Protein AF-A0A956CKU4-F1 (afdb_monomer)

Mean predicted aligned error: 8.63 Å

pLDDT: mean 78.17, std 14.78, range [33.31, 93.0]

Sequence (118 aa):
SFAGAPPSQDCLLRAHRITSVTPYRVEERVGKSAILRLRGAEVFVQAEPGLTAEWLQLTLARHIAQMRGPAAIPDCAFDVEDVAVRVESGGTGFRVRIIARDTDKAEEVLRRARLLRS

Solvent-accessible surface area (backbone atoms only — not comparable to full-atom values): 6811 Å² total; per-residue (Å²): 136,85,83,71,74,75,75,76,73,64,41,75,64,65,83,44,59,59,78,48,69,45,79,30,63,45,81,43,75,60,87,96,42,79,42,79,40,59,29,11,21,32,35,33,33,54,60,49,96,92,61,48,53,66,58,50,40,52,53,50,53,51,49,49,57,44,42,76,42,98,60,63,51,80,92,27,49,65,74,50,83,75,58,47,77,47,54,40,81,57,86,75,20,33,36,38,35,41,36,30,82,43,53,71,56,6,51,50,30,33,57,41,44,52,62,60,74,110

Radius of gyration: 15.5 Å; Cα contacts (8 Å, |Δi|>4): 205; chains: 1; bounding box: 33×31×58 Å

Foldseek 3Di:
DDPDDDPLPPQPLLVFDWDDKDFDWDFDDDDPDTDTAGFAIKIWTFDDVPDDQVVVQVVVVVVLVVCVDPPPRPLHLSNFPAWDWHWDDDPRTIIIDIGHPHRVSRVSSSVSSVVSND

Secondary structure (DSSP, 8-state):
---PPPP----GGGGS-EEEEEEEEEEEEETTEEEEEEEEEEEEEEP-TT--HHHHHHHHHHHHHHHTTT---TT-TT-STT-EEEEEE-SSEEEEEEE-SSHHHHHHHHHHHHTT--

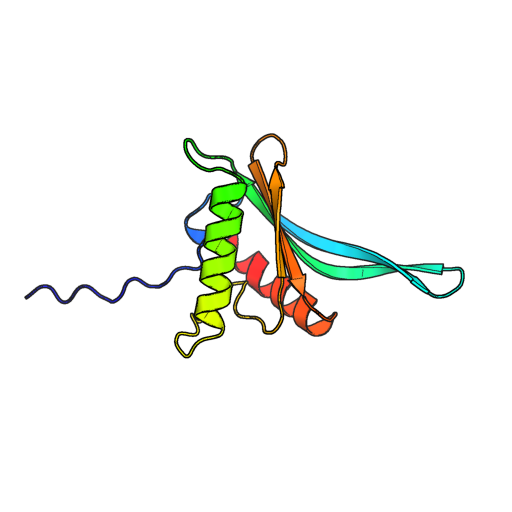Nearest PDB structures (foldseek):
  6wxp-assembly2_C  TM=5.264E-01  e=1.811E-01  synthetic construct
  1ztg-assembly1_A  TM=6.259E-01  e=5.035E+00  Homo sapiens
  7c7a-assembly1_B  TM=3.853E-01  e=8.592E+00  Saccharomyces cerevisiae S288C
  6yef-assembly1_G  TM=2.191E-01  e=3.742E+00  Staphylococcus aureus subsp. aureus NCTC 8325

Structure (mmCIF, N/CA/C/O backbone):
data_AF-A0A956CKU4-F1
#
_entry.id   AF-A0A956CKU4-F1
#
loop_
_atom_site.group_PDB
_atom_site.id
_atom_site.type_symbol
_atom_site.label_atom_id
_atom_site.label_alt_id
_atom_site.label_comp_id
_atom_site.label_asym_id
_atom_site.label_entity_id
_atom_site.label_seq_id
_atom_site.pdbx_PDB_ins_code
_atom_site.Cartn_x
_atom_site.Cartn_y
_atom_site.Cartn_z
_atom_site.occupancy
_atom_site.B_iso_or_equiv
_atom_site.auth_seq_id
_atom_site.auth_comp_id
_atom_site.auth_asym_id
_atom_site.auth_atom_id
_atom_site.pdbx_PDB_model_num
ATOM 1 N N . SER A 1 1 ? -9.722 -18.708 34.656 1.00 36.88 1 SER A N 1
ATOM 2 C CA . SER A 1 1 ? -8.537 -18.556 33.795 1.00 36.88 1 SER A CA 1
ATOM 3 C C . SER A 1 1 ? -8.993 -18.321 32.371 1.00 36.88 1 SER A C 1
ATOM 5 O O . SER A 1 1 ? -9.513 -19.246 31.767 1.00 36.88 1 SER A O 1
ATOM 7 N N . PHE A 1 2 ? -8.889 -17.095 31.858 1.00 40.41 2 PHE A N 1
ATOM 8 C CA . PHE A 1 2 ? -9.153 -16.821 30.444 1.00 40.41 2 PHE A CA 1
ATOM 9 C C . PHE A 1 2 ? -7.816 -16.845 29.710 1.00 40.41 2 PHE A C 1
ATOM 11 O O . PHE A 1 2 ? -7.038 -15.900 29.802 1.00 40.41 2 PHE A O 1
ATOM 18 N N . ALA A 1 3 ? -7.531 -17.950 29.024 1.00 42.94 3 ALA A N 1
ATOM 19 C CA . ALA A 1 3 ? -6.511 -17.966 27.989 1.00 42.94 3 ALA A CA 1
ATOM 20 C C . ALA A 1 3 ? -7.113 -17.258 26.768 1.00 42.94 3 ALA A C 1
ATOM 22 O O . ALA A 1 3 ? -7.755 -17.884 25.929 1.00 42.94 3 ALA A O 1
ATOM 23 N N . GLY A 1 4 ? -6.993 -15.930 26.725 1.00 33.31 4 GLY A N 1
ATOM 24 C CA . GLY A 1 4 ? -7.200 -15.198 25.483 1.00 33.31 4 GLY A CA 1
ATOM 25 C C . GLY A 1 4 ? -6.123 -15.651 24.507 1.00 33.31 4 GLY A C 1
ATOM 26 O O . GLY A 1 4 ? -4.938 -15.567 24.832 1.00 33.31 4 GLY A O 1
ATOM 27 N N . ALA A 1 5 ? -6.523 -16.177 23.350 1.00 38.25 5 ALA A N 1
ATOM 28 C CA . ALA A 1 5 ? -5.603 -16.364 22.236 1.00 38.25 5 ALA A CA 1
ATOM 29 C C . ALA A 1 5 ? -4.819 -15.052 22.032 1.00 38.25 5 ALA A C 1
ATOM 31 O O . ALA A 1 5 ? -5.425 -13.981 22.172 1.00 38.25 5 ALA A O 1
ATOM 32 N N . PRO A 1 6 ? -3.500 -15.090 21.749 1.00 41.12 6 PRO A N 1
ATOM 33 C CA . PRO A 1 6 ? -2.812 -13.871 21.347 1.00 41.12 6 PRO A CA 1
ATOM 34 C C . PRO A 1 6 ? -3.622 -13.284 20.186 1.00 41.12 6 PRO A C 1
ATOM 36 O O . PRO A 1 6 ? -4.039 -14.065 19.324 1.00 41.12 6 PRO A O 1
ATOM 39 N N . PRO A 1 7 ? -3.927 -11.971 20.178 1.00 42.03 7 PRO A N 1
ATOM 40 C CA . PRO A 1 7 ? -4.605 -11.392 19.033 1.00 42.03 7 PRO A CA 1
ATOM 41 C C . PRO A 1 7 ? -3.775 -11.802 17.823 1.00 42.03 7 PRO A C 1
ATOM 43 O O . PRO A 1 7 ? -2.565 -11.553 17.807 1.00 42.03 7 PRO A O 1
ATOM 46 N N . SER A 1 8 ? -4.393 -12.502 16.867 1.00 45.19 8 SER A N 1
ATOM 47 C CA . SER A 1 8 ? -3.848 -12.582 15.521 1.00 45.19 8 SER A CA 1
ATOM 48 C C . SER A 1 8 ? -3.453 -11.151 15.208 1.00 45.19 8 SER A C 1
ATOM 50 O O . SER A 1 8 ? -4.289 -10.251 15.294 1.00 45.19 8 SER A O 1
ATOM 52 N N . GLN A 1 9 ? -2.153 -10.892 15.064 1.00 51.12 9 GLN A N 1
ATOM 53 C CA . GLN A 1 9 ? -1.678 -9.546 14.786 1.00 51.12 9 GLN A CA 1
ATOM 54 C C . GLN A 1 9 ? -2.058 -9.283 13.334 1.00 51.12 9 GLN A C 1
ATOM 56 O O . GLN A 1 9 ? -1.241 -9.382 12.431 1.00 51.12 9 GLN A O 1
ATOM 61 N N . ASP A 1 10 ? -3.351 -9.079 13.104 1.00 56.91 10 ASP A N 1
ATOM 62 C CA . ASP A 1 10 ? -3.924 -8.899 11.795 1.00 56.91 10 ASP A CA 1
ATOM 63 C C . ASP A 1 10 ? -3.250 -7.680 11.188 1.00 56.91 10 ASP A C 1
ATOM 65 O O . ASP A 1 10 ? -3.088 -6.637 11.831 1.00 56.91 10 ASP A O 1
ATOM 69 N N . CYS A 1 11 ? -2.783 -7.853 9.954 1.00 63.56 11 CYS A N 1
ATOM 70 C CA . CYS A 1 11 ? -2.112 -6.802 9.212 1.00 63.56 11 CYS A CA 1
ATOM 71 C C . CYS A 1 11 ? -2.940 -5.519 9.324 1.00 63.56 11 CYS A C 1
ATOM 73 O O . CYS A 1 11 ? -4.125 -5.547 9.010 1.00 63.56 11 CYS A O 1
ATOM 75 N N . LEU A 1 12 ? -2.347 -4.411 9.778 1.00 68.19 12 LEU A N 1
ATOM 76 C CA . LEU A 1 12 ? -3.090 -3.225 10.237 1.00 68.19 12 LEU A CA 1
ATOM 77 C C . LEU A 1 12 ? -4.124 -2.698 9.229 1.00 68.19 12 LEU A C 1
ATOM 79 O O . LEU A 1 12 ? -5.163 -2.164 9.599 1.00 68.19 12 LEU A O 1
ATOM 83 N N . LEU A 1 13 ? -3.852 -2.888 7.939 1.00 66.94 13 LEU A N 1
ATOM 84 C CA . LEU A 1 13 ? -4.765 -2.515 6.867 1.00 66.94 13 LEU A CA 1
ATOM 85 C C . LEU A 1 13 ? -6.040 -3.374 6.801 1.00 66.94 13 LEU A C 1
ATOM 87 O O . LEU A 1 13 ? -7.050 -2.867 6.333 1.00 66.94 13 L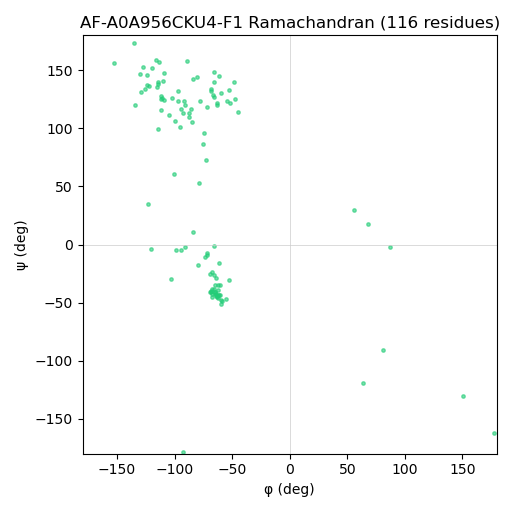EU A O 1
ATOM 91 N N . ARG A 1 14 ? -6.034 -4.626 7.284 1.00 67.00 14 ARG A N 1
ATOM 92 C CA . ARG A 1 14 ? -7.235 -5.481 7.387 1.00 67.00 14 ARG A CA 1
ATOM 93 C C . ARG A 1 14 ? -8.255 -4.949 8.388 1.00 67.00 14 ARG A C 1
ATOM 95 O O . ARG A 1 14 ? -9.438 -5.227 8.238 1.00 67.00 14 ARG A O 1
ATOM 102 N N . ALA A 1 15 ? -7.811 -4.184 9.386 1.00 71.56 15 ALA A N 1
ATOM 103 C CA . ALA A 1 15 ? -8.705 -3.544 10.348 1.00 71.56 15 ALA A CA 1
ATOM 104 C C . ALA A 1 15 ? -9.462 -2.343 9.751 1.00 71.56 15 ALA A C 1
ATOM 106 O O . ALA A 1 15 ? -10.392 -1.843 10.377 1.00 71.56 15 ALA A O 1
ATOM 107 N N . HIS A 1 16 ? -9.077 -1.884 8.556 1.00 77.88 16 HIS A N 1
ATOM 108 C CA . HIS A 1 16 ? -9.695 -0.754 7.874 1.00 77.88 16 HIS A CA 1
ATOM 109 C C . HIS A 1 16 ? -10.404 -1.187 6.596 1.00 77.88 16 HIS A C 1
ATOM 111 O O . HIS A 1 16 ? -10.064 -2.189 5.963 1.00 77.88 16 HIS A O 1
ATOM 117 N N . ARG A 1 17 ? -11.374 -0.383 6.156 1.00 81.00 17 ARG A N 1
ATOM 118 C CA . ARG A 1 17 ? -12.082 -0.661 4.908 1.00 81.00 17 ARG A CA 1
ATOM 119 C C . ARG A 1 17 ? -11.217 -0.352 3.683 1.00 81.00 17 ARG A C 1
ATOM 121 O O . ARG A 1 17 ? -11.173 0.776 3.186 1.00 81.00 17 ARG A O 1
ATOM 128 N N . ILE A 1 18 ? -10.564 -1.384 3.155 1.00 83.94 18 ILE A N 1
ATOM 129 C CA . ILE A 1 18 ? -9.832 -1.318 1.888 1.00 83.94 18 ILE A CA 1
ATOM 130 C C . ILE A 1 18 ? -10.821 -1.385 0.730 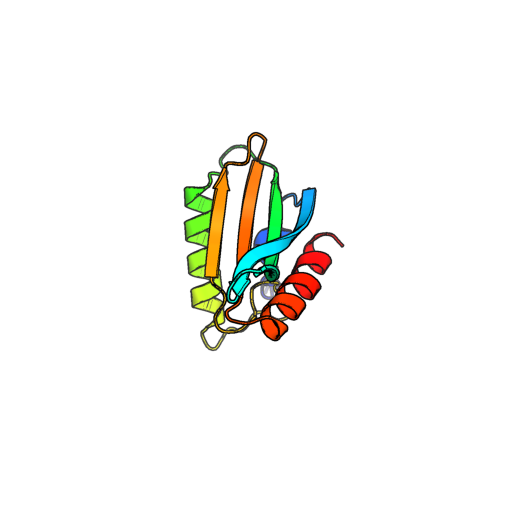1.00 83.94 18 ILE A C 1
ATOM 132 O O . ILE A 1 18 ? -11.594 -2.328 0.586 1.00 83.94 18 ILE A O 1
ATOM 136 N N . THR A 1 19 ? -10.777 -0.379 -0.131 1.00 84.12 19 THR A N 1
ATOM 137 C CA . THR A 1 19 ? -11.689 -0.253 -1.276 1.00 84.12 19 THR A CA 1
ATOM 138 C C . THR A 1 19 ? -11.017 -0.633 -2.588 1.00 84.12 19 THR A C 1
ATOM 140 O O . THR A 1 19 ? -11.677 -1.147 -3.491 1.00 84.12 19 THR A O 1
ATOM 143 N N . SER A 1 20 ? -9.700 -0.448 -2.710 1.00 85.88 20 SER A N 1
ATOM 144 C CA . SER A 1 20 ? -8.955 -0.907 -3.881 1.00 85.88 20 SER A CA 1
ATOM 145 C C . SER A 1 20 ? -7.492 -1.216 -3.573 1.00 85.88 20 SER A C 1
ATOM 147 O O . SER A 1 20 ? -6.911 -0.706 -2.617 1.00 85.88 20 SER A O 1
ATOM 149 N N . VAL A 1 21 ? -6.908 -2.080 -4.405 1.00 89.19 21 VAL A N 1
ATOM 150 C CA . VAL A 1 21 ? -5.474 -2.382 -4.427 1.00 89.19 21 VAL A CA 1
ATOM 151 C C . VAL A 1 21 ? -5.037 -2.361 -5.883 1.00 89.19 21 VAL A C 1
ATOM 153 O O . VAL A 1 21 ? -5.555 -3.129 -6.699 1.00 89.19 21 VAL A O 1
ATOM 156 N N . THR A 1 22 ? -4.100 -1.486 -6.221 1.00 91.38 22 THR A N 1
ATOM 157 C CA . THR A 1 22 ? -3.588 -1.311 -7.580 1.00 91.38 22 THR A CA 1
ATOM 158 C C . THR A 1 22 ? -2.059 -1.405 -7.598 1.00 91.38 22 THR A C 1
ATOM 160 O O . THR A 1 22 ? -1.401 -1.151 -6.589 1.00 91.38 22 THR A O 1
ATOM 163 N N . PRO A 1 23 ? -1.443 -1.814 -8.721 1.00 92.56 23 PRO A N 1
ATOM 164 C CA . PRO A 1 23 ? 0.011 -1.814 -8.836 1.00 92.56 23 PRO A CA 1
ATOM 165 C C . PRO A 1 23 ? 0.553 -0.383 -8.819 1.00 92.56 23 PRO A C 1
ATOM 167 O O . PRO A 1 23 ? 0.134 0.438 -9.638 1.00 92.56 23 PRO A O 1
ATOM 170 N N . TYR A 1 24 ? 1.531 -0.104 -7.957 1.00 93.00 24 TYR A N 1
ATOM 171 C CA . TYR A 1 24 ? 2.232 1.176 -7.964 1.00 93.00 24 TYR A CA 1
ATOM 172 C C . TYR A 1 24 ? 3.407 1.112 -8.942 1.00 93.00 24 TYR A C 1
ATOM 174 O O . TYR A 1 24 ? 4.365 0.361 -8.735 1.00 93.00 24 TYR A O 1
ATOM 182 N N . ARG A 1 25 ? 3.324 1.881 -10.032 1.00 91.81 25 ARG A N 1
ATOM 183 C CA . ARG A 1 25 ? 4.365 1.972 -11.064 1.00 91.81 25 ARG A CA 1
ATOM 184 C C . ARG A 1 25 ? 4.963 3.369 -11.079 1.00 91.81 25 ARG A C 1
ATOM 186 O O . ARG A 1 25 ? 4.234 4.349 -10.962 1.00 91.81 25 ARG A O 1
ATOM 193 N N . VAL A 1 26 ? 6.275 3.445 -11.254 1.00 89.62 26 VAL A N 1
ATOM 194 C CA . VAL A 1 26 ? 7.005 4.706 -11.398 1.00 89.62 26 VAL A CA 1
ATOM 195 C C . VAL A 1 26 ? 7.600 4.752 -12.795 1.00 89.62 26 VAL A C 1
ATOM 197 O O . VAL A 1 26 ? 8.141 3.755 -13.277 1.00 89.62 26 VAL A O 1
ATOM 200 N N . GLU A 1 27 ? 7.474 5.901 -13.448 1.00 89.56 27 GLU A N 1
ATOM 201 C CA . GLU A 1 27 ? 8.157 6.152 -14.710 1.00 89.56 27 GLU A CA 1
ATOM 202 C C . GLU A 1 27 ? 9.652 6.340 -14.441 1.00 89.56 27 GLU A C 1
ATOM 204 O O . GLU A 1 27 ? 10.066 7.244 -13.715 1.00 89.56 27 GLU A O 1
ATOM 209 N N . GLU A 1 28 ? 10.468 5.459 -15.006 1.00 86.31 28 GLU A N 1
ATOM 210 C CA . GLU A 1 28 ? 11.919 5.522 -14.927 1.00 86.31 28 GLU A CA 1
ATOM 211 C C . GLU A 1 28 ? 12.469 5.846 -16.317 1.00 86.31 28 GLU A C 1
ATOM 213 O O . GLU A 1 28 ? 12.128 5.193 -17.307 1.00 86.31 28 GLU A O 1
ATOM 218 N N . ARG A 1 29 ? 13.313 6.878 -16.406 1.00 85.88 29 ARG A N 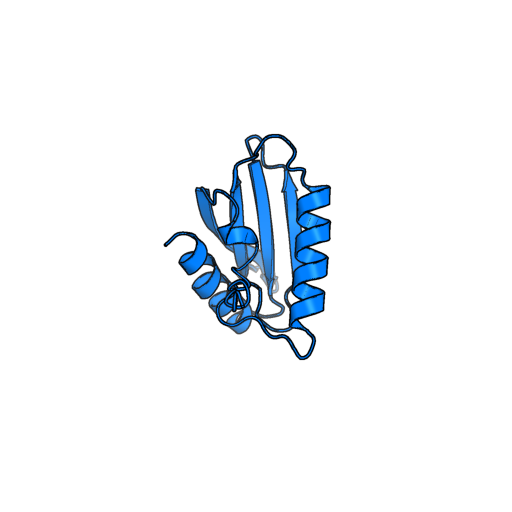1
ATOM 219 C CA . ARG A 1 29 ? 13.973 7.241 -17.663 1.00 85.88 29 ARG A CA 1
ATOM 220 C C . ARG A 1 29 ? 15.242 6.422 -17.824 1.00 85.88 29 ARG A C 1
ATOM 222 O O . ARG A 1 29 ? 16.182 6.570 -17.049 1.00 85.88 29 ARG A O 1
ATOM 229 N N . VAL A 1 30 ? 15.275 5.598 -18.864 1.00 83.25 30 VAL A N 1
ATOM 230 C CA . VAL A 1 30 ? 16.445 4.818 -19.266 1.00 83.25 30 VAL A CA 1
ATOM 231 C C . VAL A 1 30 ? 16.896 5.339 -20.627 1.00 83.25 30 VAL A C 1
ATOM 233 O O . VAL A 1 30 ? 16.304 5.046 -21.667 1.00 83.25 30 VAL A O 1
ATOM 236 N N . GLY A 1 31 ? 17.925 6.188 -20.614 1.00 85.69 31 GLY A N 1
ATOM 237 C CA . GLY A 1 31 ? 18.386 6.897 -21.807 1.00 85.69 31 GLY A CA 1
ATOM 238 C C . GLY A 1 31 ? 17.317 7.851 -22.352 1.00 85.69 31 GLY A C 1
ATOM 239 O O . GLY A 1 31 ? 16.907 8.783 -21.665 1.00 85.69 31 GLY A O 1
ATOM 240 N N . LYS A 1 32 ? 16.873 7.622 -23.595 1.00 87.00 32 LYS A N 1
ATOM 241 C CA . LYS A 1 32 ? 15.824 8.419 -24.265 1.00 87.00 32 LYS A CA 1
ATOM 242 C C . LYS A 1 32 ? 14.407 7.870 -24.057 1.00 87.00 32 LYS A C 1
ATOM 244 O O . LYS A 1 32 ? 13.455 8.471 -24.545 1.00 87.00 32 LYS A O 1
ATOM 249 N N . SER A 1 33 ? 14.269 6.745 -23.361 1.00 82.88 33 SER A N 1
ATOM 250 C CA . SER A 1 33 ? 13.004 6.029 -23.211 1.00 82.88 33 SER A CA 1
ATOM 251 C C . SER A 1 33 ? 12.486 6.144 -21.781 1.00 82.88 33 SER A C 1
ATOM 253 O O . SER A 1 33 ? 13.258 6.065 -20.825 1.00 82.88 33 SER A O 1
ATOM 255 N N . ALA A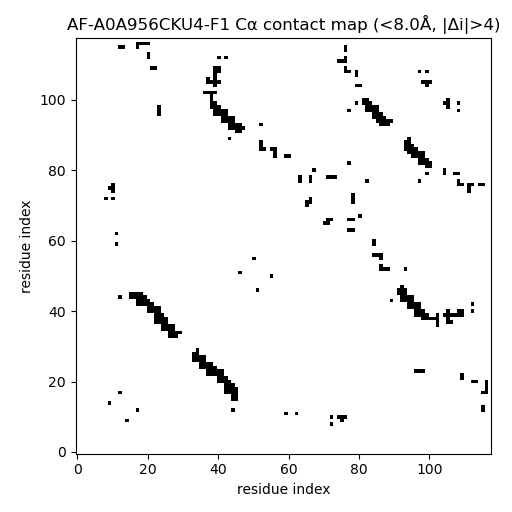 1 34 ? 11.174 6.298 -21.633 1.00 86.44 34 ALA A N 1
ATOM 256 C CA . ALA A 1 34 ? 10.482 6.185 -20.357 1.00 86.44 34 ALA A CA 1
ATOM 257 C C . ALA A 1 34 ? 9.895 4.774 -20.236 1.00 86.44 34 ALA A C 1
ATOM 259 O O . ALA A 1 34 ? 9.150 4.337 -21.113 1.00 86.44 34 ALA A O 1
ATOM 260 N N . ILE A 1 35 ? 10.246 4.052 -19.173 1.00 88.88 35 ILE A N 1
ATOM 261 C CA . ILE A 1 35 ? 9.672 2.740 -18.862 1.00 88.88 35 ILE A CA 1
ATOM 262 C C . ILE A 1 35 ? 8.868 2.820 -17.566 1.00 88.88 35 ILE A C 1
ATOM 264 O O . ILE A 1 35 ? 9.290 3.440 -16.593 1.00 88.88 35 ILE A O 1
ATOM 268 N N . LEU A 1 36 ? 7.704 2.174 -17.532 1.00 88.94 36 LEU A N 1
ATOM 269 C CA . LEU A 1 36 ? 6.917 2.037 -16.308 1.00 88.94 36 LEU A CA 1
ATOM 270 C C . LEU A 1 36 ? 7.429 0.833 -15.519 1.00 88.94 36 LEU A C 1
ATOM 272 O O . LEU A 1 36 ? 7.154 -0.311 -15.882 1.00 88.94 36 LEU A O 1
ATOM 276 N N . ARG A 1 37 ? 8.154 1.080 -14.426 1.00 89.44 37 ARG A N 1
ATOM 277 C CA . ARG A 1 37 ? 8.658 0.019 -13.548 1.00 89.44 37 ARG A CA 1
ATOM 278 C C . ARG A 1 37 ? 7.725 -0.172 -12.358 1.00 89.44 37 ARG A C 1
ATOM 280 O O . ARG A 1 37 ? 7.330 0.795 -11.706 1.00 89.44 37 ARG A O 1
ATOM 287 N N . LEU A 1 38 ? 7.375 -1.423 -12.062 1.00 91.88 38 LEU A N 1
ATOM 288 C CA . LEU A 1 38 ? 6.642 -1.768 -10.847 1.00 91.88 38 LEU A CA 1
ATOM 289 C C . LEU A 1 38 ? 7.520 -1.482 -9.624 1.00 91.88 38 LEU A C 1
ATOM 291 O O . LEU A 1 38 ? 8.658 -1.934 -9.552 1.00 91.88 38 LEU A O 1
ATOM 295 N N . ARG A 1 39 ? 6.985 -0.714 -8.677 1.00 91.75 39 ARG A N 1
ATOM 296 C CA . ARG A 1 39 ? 7.657 -0.358 -7.422 1.00 91.75 39 ARG A CA 1
ATOM 297 C C . ARG A 1 39 ? 6.887 -0.804 -6.183 1.00 91.75 39 ARG A C 1
ATOM 299 O O . ARG A 1 39 ? 7.397 -0.642 -5.086 1.00 91.75 39 ARG A O 1
ATOM 306 N N . GLY A 1 40 ? 5.697 -1.381 -6.342 1.00 91.75 40 GLY A N 1
ATOM 307 C CA . GLY A 1 40 ? 4.981 -2.067 -5.269 1.00 91.75 40 GLY A CA 1
ATOM 308 C C . GLY A 1 40 ? 3.473 -1.987 -5.458 1.00 91.75 40 GLY A C 1
ATOM 309 O O . GLY A 1 40 ? 2.962 -2.241 -6.553 1.00 91.75 40 GLY A O 1
ATOM 310 N N . ALA A 1 41 ? 2.760 -1.597 -4.406 1.00 92.31 41 ALA A N 1
ATOM 311 C CA . ALA A 1 41 ? 1.303 -1.523 -4.398 1.00 92.31 41 ALA A CA 1
ATOM 312 C C . ALA A 1 41 ? 0.801 -0.176 -3.875 1.00 92.31 41 ALA A C 1
ATOM 314 O O . ALA A 1 41 ? 1.392 0.418 -2.978 1.00 92.31 41 ALA A O 1
ATOM 315 N N . GLU A 1 42 ? -0.319 0.284 -4.419 1.00 92.00 42 GLU A N 1
ATOM 316 C CA . GLU A 1 42 ? -1.126 1.357 -3.853 1.00 92.00 42 GLU A CA 1
ATOM 317 C C . GLU A 1 42 ? -2.425 0.743 -3.323 1.00 92.00 42 GLU A C 1
ATOM 319 O O . GLU A 1 42 ? -3.144 0.048 -4.040 1.00 92.00 42 GLU A O 1
ATOM 324 N N . VAL A 1 43 ? -2.703 0.970 -2.045 1.00 89.94 43 VAL A N 1
ATOM 325 C CA . VAL A 1 43 ? -3.905 0.506 -1.353 1.00 89.94 43 VAL A CA 1
ATO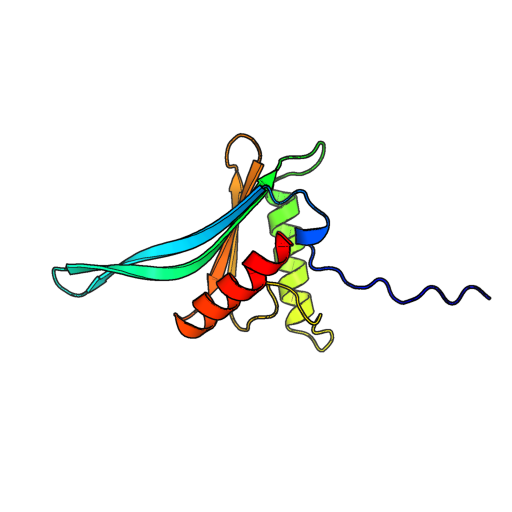M 326 C C . VAL A 1 43 ? -4.752 1.726 -1.026 1.00 89.94 43 VAL A C 1
ATOM 328 O O . VAL A 1 43 ? -4.268 2.662 -0.391 1.00 89.94 43 VAL A O 1
ATOM 331 N N . PHE A 1 44 ? -6.013 1.733 -1.450 1.00 90.12 44 PHE A N 1
ATOM 332 C CA . PHE A 1 44 ? -6.947 2.793 -1.093 1.00 90.12 44 PHE A CA 1
ATOM 333 C C . PHE A 1 44 ? -7.762 2.377 0.131 1.00 90.12 44 PHE A C 1
ATOM 335 O O . PHE A 1 44 ? -8.521 1.405 0.096 1.00 90.12 44 PHE A O 1
ATOM 342 N N . VAL A 1 45 ? -7.588 3.128 1.213 1.00 88.62 45 VAL A N 1
ATOM 343 C CA . VAL A 1 45 ? -8.290 2.953 2.484 1.00 88.62 45 VAL A CA 1
ATOM 344 C C . VAL A 1 45 ? -9.374 4.016 2.570 1.00 88.62 45 VAL A C 1
ATOM 346 O O . VAL A 1 45 ? -9.093 5.201 2.402 1.00 88.62 45 VAL A O 1
ATOM 349 N N . GLN A 1 46 ? -10.620 3.616 2.800 1.00 88.69 46 GLN A N 1
ATOM 350 C CA . GLN A 1 46 ? -11.711 4.571 2.965 1.00 88.69 46 GLN A CA 1
ATOM 351 C C . GLN A 1 46 ? -11.501 5.400 4.241 1.00 88.69 46 GLN A C 1
ATOM 353 O O . GLN A 1 46 ? -11.070 4.870 5.262 1.00 88.69 46 GLN A O 1
ATOM 358 N N . ALA A 1 47 ? -11.793 6.702 4.186 1.00 86.00 47 ALA A N 1
ATOM 359 C CA . ALA A 1 47 ? -11.729 7.535 5.379 1.00 86.00 47 ALA A CA 1
ATOM 360 C C . ALA A 1 47 ? -12.848 7.137 6.348 1.00 86.00 47 ALA A C 1
ATOM 362 O O . ALA A 1 47 ? -14.008 6.996 5.952 1.00 86.00 47 ALA A O 1
ATOM 363 N N . GLU A 1 48 ? -12.491 6.998 7.619 1.00 84.69 48 GLU A N 1
ATOM 364 C CA . GLU A 1 48 ? -13.411 6.729 8.720 1.00 84.69 48 GLU A CA 1
ATOM 365 C C . GLU A 1 48 ? -13.334 7.882 9.733 1.00 84.69 48 GLU A C 1
ATOM 367 O O . GLU A 1 48 ? -12.294 8.545 9.831 1.00 84.69 48 GLU A O 1
ATOM 372 N N . PRO A 1 49 ? -14.411 8.172 10.484 1.00 80.81 49 PRO A N 1
ATOM 373 C CA . PRO A 1 49 ? -14.376 9.204 11.514 1.00 80.81 49 PRO A CA 1
ATOM 374 C C . PRO A 1 49 ? -13.231 8.963 12.510 1.00 80.81 49 PRO A C 1
ATOM 376 O O . PRO A 1 49 ? -13.147 7.902 13.120 1.00 80.81 49 PRO A O 1
ATOM 379 N N . GLY A 1 50 ? -12.348 9.952 12.674 1.00 78.94 50 GLY A N 1
ATOM 380 C CA . GLY A 1 50 ? -11.176 9.854 13.554 1.00 78.94 50 GLY A CA 1
ATOM 381 C C . GLY A 1 50 ? -9.922 9.242 12.914 1.00 78.94 50 GLY A C 1
ATOM 382 O O . GLY A 1 50 ? -8.876 9.221 13.558 1.00 78.94 50 GLY A O 1
ATOM 383 N N . LEU A 1 51 ? -9.986 8.802 11.653 1.00 82.81 51 LEU A N 1
ATOM 384 C CA . LEU A 1 51 ? -8.829 8.326 10.897 1.00 82.81 51 LEU A CA 1
ATOM 385 C C . LEU A 1 51 ? -8.187 9.488 10.129 1.00 82.81 51 LEU A C 1
ATOM 387 O O . LEU A 1 51 ? -8.832 10.097 9.276 1.00 82.81 51 LEU A O 1
ATOM 391 N N . THR A 1 52 ? -6.914 9.787 10.401 1.00 87.06 52 THR A N 1
ATOM 392 C CA . THR A 1 52 ? -6.148 10.805 9.660 1.00 87.06 52 THR A CA 1
ATOM 393 C C . THR A 1 52 ? -4.971 10.188 8.912 1.00 87.06 52 THR A C 1
ATOM 395 O O . THR A 1 52 ? -4.488 9.105 9.259 1.00 87.06 52 THR A O 1
ATOM 398 N N . ALA A 1 53 ? -4.485 10.887 7.883 1.00 84.69 53 ALA A N 1
ATOM 399 C CA . ALA A 1 53 ? -3.337 10.441 7.097 1.00 84.69 53 ALA A CA 1
ATOM 400 C C . ALA A 1 53 ? -2.076 10.337 7.963 1.00 84.69 53 ALA A C 1
ATOM 402 O O . ALA A 1 53 ? -1.302 9.394 7.827 1.00 84.69 53 ALA A O 1
ATOM 403 N N . GLU A 1 54 ? -1.890 11.283 8.883 1.00 86.06 54 GLU A N 1
ATOM 404 C CA . GLU A 1 54 ? -0.747 11.356 9.791 1.00 86.06 54 GLU A CA 1
ATOM 405 C C . GLU A 1 54 ? -0.772 10.200 10.787 1.00 86.06 54 GLU A C 1
ATOM 407 O O . GLU A 1 54 ? 0.255 9.561 11.021 1.00 86.06 54 GLU A O 1
ATOM 412 N N . TRP A 1 55 ? -1.950 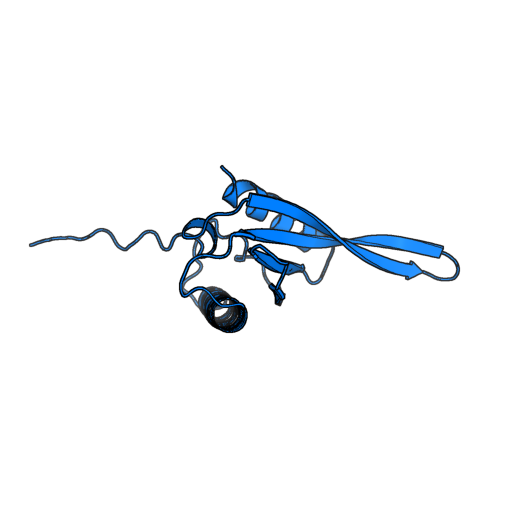9.889 11.337 1.00 87.06 55 TRP A N 1
ATOM 413 C CA . TRP A 1 55 ? -2.119 8.747 12.227 1.00 87.06 55 TRP A CA 1
ATOM 414 C C . TRP A 1 55 ? -1.852 7.430 11.492 1.00 87.06 55 TRP A C 1
ATOM 416 O O . TRP A 1 55 ? -1.109 6.590 12.002 1.00 87.06 55 TRP A O 1
ATOM 426 N N . LEU A 1 56 ? -2.380 7.265 10.272 1.00 84.94 56 LEU A N 1
ATOM 427 C CA . LEU A 1 56 ? -2.099 6.102 9.424 1.00 84.94 56 LEU A CA 1
ATOM 428 C C . LEU A 1 56 ? -0.604 5.981 9.125 1.00 84.94 56 LEU A C 1
ATOM 430 O O . LEU A 1 56 ? -0.028 4.912 9.309 1.00 84.94 56 LEU A O 1
ATOM 434 N N . GLN A 1 57 ? 0.043 7.074 8.717 1.00 86.62 57 GLN A N 1
ATOM 435 C CA . GLN A 1 57 ? 1.475 7.106 8.429 1.00 86.62 57 GLN A CA 1
ATOM 436 C C . GLN A 1 57 ? 2.299 6.692 9.654 1.00 86.62 57 GLN A C 1
ATOM 438 O O . GLN A 1 57 ? 3.181 5.841 9.534 1.00 86.62 57 GLN A O 1
ATOM 443 N N . LEU A 1 58 ? 2.013 7.263 10.829 1.00 85.19 58 LEU A N 1
ATOM 444 C CA . LEU A 1 58 ? 2.726 6.958 12.070 1.00 85.19 58 LEU A CA 1
ATOM 445 C C . LEU A 1 58 ? 2.533 5.495 12.481 1.00 85.19 58 LEU A C 1
ATOM 447 O O . LEU A 1 58 ? 3.492 4.809 12.839 1.00 85.19 58 LEU A O 1
ATOM 451 N N . THR A 1 59 ? 1.296 5.011 12.410 1.00 84.12 59 THR A N 1
ATOM 452 C CA . THR A 1 59 ? 0.947 3.661 12.849 1.00 84.12 59 THR A CA 1
ATOM 453 C C . THR A 1 59 ? 1.544 2.609 11.912 1.00 84.12 59 THR A C 1
ATOM 455 O O . THR A 1 59 ? 2.133 1.635 12.381 1.00 84.12 59 THR A O 1
ATOM 458 N N . LEU A 1 60 ? 1.506 2.844 10.596 1.00 82.31 60 LEU A N 1
ATOM 459 C CA . LEU A 1 60 ? 2.157 1.990 9.600 1.00 82.31 60 LEU A CA 1
ATOM 460 C C . LEU A 1 60 ? 3.683 2.003 9.737 1.00 82.31 60 LEU A C 1
ATOM 462 O O . LEU A 1 60 ? 4.302 0.941 9.708 1.00 82.31 60 LEU A O 1
ATOM 466 N N . ALA A 1 61 ? 4.300 3.169 9.951 1.00 81.94 61 ALA A N 1
ATOM 467 C CA . ALA A 1 61 ? 5.741 3.265 10.179 1.00 81.94 61 ALA A CA 1
ATOM 468 C C . ALA A 1 61 ? 6.174 2.473 11.424 1.00 81.94 61 ALA A C 1
ATOM 470 O O . ALA A 1 61 ? 7.154 1.727 11.376 1.00 81.94 61 ALA A O 1
ATOM 471 N N . ARG A 1 62 ? 5.411 2.577 12.522 1.00 79.81 62 ARG A N 1
ATOM 472 C CA . ARG A 1 62 ? 5.647 1.795 13.743 1.00 79.81 62 ARG A CA 1
ATOM 473 C C . ARG A 1 62 ? 5.495 0.297 13.492 1.00 79.81 62 ARG A C 1
ATOM 475 O O . ARG A 1 62 ? 6.325 -0.475 13.958 1.00 79.81 62 ARG A O 1
ATOM 482 N N . HIS A 1 63 ? 4.466 -0.104 12.754 1.00 77.38 63 HIS A N 1
ATOM 483 C CA . HIS A 1 63 ? 4.202 -1.50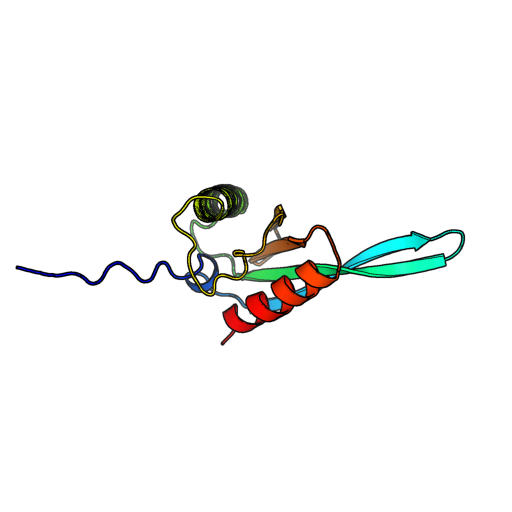5 12.440 1.00 77.38 63 HIS A CA 1
ATOM 484 C C . HIS A 1 63 ? 5.330 -2.126 11.599 1.00 77.38 63 HIS A C 1
ATOM 486 O O . HIS A 1 63 ? 5.837 -3.191 11.939 1.00 77.38 63 HIS A O 1
ATOM 492 N N . ILE A 1 64 ? 5.813 -1.422 10.569 1.00 76.25 64 ILE A N 1
ATOM 493 C CA . ILE A 1 64 ? 6.970 -1.853 9.760 1.00 76.25 64 ILE A CA 1
ATOM 494 C C . ILE A 1 64 ? 8.230 -1.965 10.618 1.00 76.25 64 ILE A C 1
ATOM 496 O O . ILE A 1 64 ? 8.971 -2.937 10.502 1.00 76.25 64 ILE A O 1
ATOM 500 N N . ALA A 1 65 ? 8.470 -0.995 11.504 1.00 74.50 65 ALA A N 1
ATOM 501 C CA . ALA A 1 65 ? 9.602 -1.051 12.423 1.00 74.50 65 ALA A CA 1
ATOM 502 C C . ALA A 1 65 ? 9.514 -2.251 13.387 1.00 74.50 65 ALA A C 1
ATOM 504 O O . ALA A 1 65 ? 10.542 -2.845 13.700 1.00 74.50 65 ALA A O 1
ATOM 505 N N . GLN A 1 66 ? 8.308 -2.636 13.821 1.00 71.06 66 GLN A N 1
ATOM 506 C CA . GLN A 1 66 ? 8.083 -3.824 14.655 1.00 71.06 66 GLN A CA 1
ATOM 507 C C . GLN A 1 66 ? 8.340 -5.131 13.896 1.00 71.06 66 GLN A C 1
ATOM 509 O O . GLN A 1 66 ? 8.980 -6.019 14.454 1.00 71.06 66 GLN A O 1
ATOM 514 N N . MET A 1 67 ? 7.926 -5.228 12.627 1.00 66.38 67 MET A N 1
ATOM 515 C CA . MET A 1 67 ? 8.186 -6.414 11.792 1.00 66.38 67 MET A CA 1
ATOM 516 C C . MET A 1 67 ? 9.666 -6.604 11.445 1.00 66.38 67 MET A C 1
ATOM 518 O O . MET A 1 67 ? 10.088 -7.724 11.197 1.00 66.38 67 MET A O 1
ATOM 522 N N . ARG A 1 68 ? 10.483 -5.539 11.470 1.00 64.62 68 ARG A N 1
ATOM 523 C CA . ARG A 1 68 ? 11.952 -5.654 11.362 1.00 64.62 68 ARG A CA 1
ATOM 524 C C . ARG A 1 68 ? 12.610 -6.242 12.621 1.00 64.62 68 ARG A C 1
ATOM 526 O O . ARG A 1 68 ? 13.812 -6.494 12.613 1.00 64.62 68 ARG A O 1
ATOM 533 N N . GLY A 1 69 ? 11.856 -6.414 13.708 1.00 59.84 69 GLY A N 1
ATOM 534 C CA . GLY A 1 69 ? 12.282 -7.116 14.917 1.00 59.84 69 GLY A CA 1
ATOM 535 C C . GLY A 1 69 ? 11.912 -8.609 14.897 1.00 59.84 69 GLY A C 1
ATOM 536 O O . GLY A 1 69 ? 11.293 -9.085 13.954 1.00 59.84 69 GLY A O 1
ATOM 537 N N . PRO A 1 70 ? 12.227 -9.370 15.960 1.00 53.06 70 PRO A N 1
ATOM 538 C CA . PRO A 1 70 ? 11.970 -10.817 16.042 1.00 53.06 70 PRO A CA 1
ATOM 539 C C . PRO A 1 70 ? 10.478 -11.215 16.063 1.00 53.06 70 PRO A C 1
ATOM 541 O O . PRO A 1 70 ? 10.163 -12.400 16.106 1.00 53.06 70 PRO A O 1
ATOM 544 N N . ALA A 1 71 ? 9.561 -10.244 16.034 1.00 53.84 71 ALA A N 1
ATOM 545 C CA . ALA A 1 71 ? 8.118 -10.447 15.949 1.00 53.84 71 ALA A CA 1
ATOM 546 C C . ALA A 1 71 ? 7.636 -10.236 14.503 1.00 53.84 71 ALA A C 1
ATOM 548 O O . ALA A 1 71 ? 6.851 -9.328 14.224 1.00 53.84 71 ALA A O 1
ATOM 549 N N . ALA A 1 72 ? 8.147 -11.051 13.577 1.00 54.19 72 ALA A N 1
ATOM 550 C CA . ALA A 1 72 ? 7.623 -11.098 12.218 1.00 54.19 72 ALA A CA 1
ATOM 551 C C . ALA A 1 72 ? 6.169 -11.580 12.278 1.00 54.19 72 ALA A C 1
ATOM 553 O O . ALA A 1 72 ? 5.879 -12.659 12.798 1.00 54.19 72 ALA A O 1
ATOM 554 N N . ILE A 1 73 ? 5.257 -10.748 11.788 1.00 57.47 73 ILE A N 1
ATOM 555 C CA . ILE A 1 73 ? 3.841 -11.076 11.690 1.00 57.47 73 ILE A CA 1
ATOM 556 C C . ILE A 1 73 ? 3.654 -11.787 10.350 1.00 57.47 73 ILE A C 1
ATOM 558 O O . ILE A 1 73 ? 3.775 -11.130 9.310 1.00 57.47 73 ILE A O 1
ATOM 562 N N . PRO A 1 74 ? 3.375 -13.102 10.338 1.00 55.06 74 PRO A N 1
ATOM 563 C CA . PRO A 1 74 ? 3.171 -13.815 9.088 1.00 55.06 74 PRO A CA 1
ATOM 564 C C . PRO A 1 74 ? 1.963 -13.241 8.328 1.00 55.06 74 PRO A C 1
ATOM 566 O O . PRO A 1 74 ? 0.977 -12.815 8.927 1.00 55.06 74 PRO A O 1
ATOM 569 N N . ASP A 1 75 ? 2.060 -13.223 6.996 1.00 57.50 75 ASP A N 1
ATOM 570 C CA . ASP A 1 75 ? 1.004 -12.824 6.049 1.00 57.50 75 ASP A CA 1
ATOM 571 C C . ASP A 1 75 ? 0.575 -11.347 6.030 1.00 57.50 75 ASP A C 1
ATOM 573 O O . ASP A 1 75 ? -0.443 -10.994 5.427 1.00 57.50 75 ASP A O 1
ATOM 577 N N . CYS A 1 76 ? 1.373 -10.431 6.583 1.00 66.56 76 CYS A N 1
ATOM 578 C CA . CYS A 1 76 ? 1.130 -9.008 6.361 1.00 66.56 76 CYS A CA 1
ATOM 579 C C . CYS A 1 76 ? 1.757 -8.515 5.043 1.00 66.56 76 CYS A C 1
ATOM 581 O O . CYS A 1 76 ? 2.865 -8.899 4.664 1.00 66.56 76 CYS A O 1
ATOM 583 N N . ALA A 1 77 ? 1.067 -7.609 4.336 1.00 66.06 77 ALA A N 1
ATOM 584 C CA . ALA A 1 77 ? 1.550 -7.014 3.080 1.00 66.06 77 ALA A CA 1
ATOM 585 C C . ALA A 1 77 ? 2.861 -6.222 3.230 1.00 66.06 77 ALA A C 1
ATOM 587 O O . ALA A 1 77 ? 3.528 -5.920 2.242 1.00 66.06 77 ALA A O 1
ATOM 588 N N . PHE A 1 78 ? 3.214 -5.895 4.470 1.00 69.38 78 PHE A N 1
ATOM 589 C CA . PHE A 1 78 ? 4.409 -5.159 4.855 1.00 69.38 78 PHE A CA 1
ATOM 590 C C . PHE A 1 78 ? 5.557 -6.055 5.341 1.00 69.38 78 PHE A C 1
ATOM 592 O O . PHE A 1 78 ? 6.637 -5.533 5.604 1.00 69.38 78 PHE A O 1
ATOM 599 N N . ASP A 1 79 ? 5.345 -7.370 5.453 1.00 70.12 79 ASP A N 1
ATOM 600 C CA . ASP A 1 79 ? 6.373 -8.363 5.797 1.00 70.12 79 ASP A CA 1
ATOM 601 C C . ASP A 1 79 ? 7.237 -8.687 4.560 1.00 70.12 79 ASP A C 1
ATOM 603 O O . ASP A 1 79 ? 7.375 -9.812 4.085 1.00 70.12 79 ASP A O 1
ATOM 607 N N . VAL A 1 80 ? 7.758 -7.624 3.959 1.00 71.88 80 VAL A N 1
ATOM 608 C CA . VAL A 1 80 ? 8.745 -7.658 2.889 1.00 71.88 80 VAL A CA 1
ATOM 609 C C . VAL A 1 80 ? 9.923 -6.828 3.386 1.00 71.88 80 VAL A C 1
ATOM 611 O O . VAL A 1 80 ? 9.753 -5.786 4.013 1.00 71.88 80 VAL A O 1
ATOM 614 N N . GLU A 1 81 ? 11.144 -7.290 3.165 1.00 71.44 81 GLU A N 1
ATOM 615 C CA . GLU A 1 81 ? 12.318 -6.519 3.576 1.00 71.44 81 GLU A CA 1
ATOM 616 C C . GLU A 1 81 ? 12.421 -5.206 2.788 1.00 71.44 81 GLU A C 1
ATOM 618 O O . GLU A 1 81 ? 12.039 -5.132 1.619 1.00 71.44 81 GLU A O 1
ATOM 623 N N . ASP A 1 82 ? 12.965 -4.171 3.432 1.00 77.00 82 ASP A N 1
ATOM 624 C CA . ASP A 1 82 ? 13.281 -2.884 2.802 1.00 77.00 82 ASP A CA 1
ATOM 625 C C . ASP A 1 82 ? 12.107 -2.174 2.088 1.00 77.00 82 ASP A C 1
ATOM 627 O O . ASP A 1 82 ? 12.323 -1.389 1.162 1.00 77.00 82 ASP A O 1
ATOM 631 N N . VAL A 1 83 ? 10.857 -2.369 2.532 1.00 82.12 83 VAL A N 1
ATOM 632 C CA . VAL A 1 83 ? 9.735 -1.526 2.075 1.00 82.12 83 VAL A CA 1
ATOM 633 C C . VAL A 1 83 ? 9.659 -0.190 2.809 1.00 82.12 83 VAL A C 1
ATOM 635 O O . VAL A 1 83 ? 9.901 -0.083 4.015 1.00 82.12 83 VAL A O 1
ATOM 638 N N . ALA A 1 84 ? 9.259 0.833 2.060 1.00 85.56 84 ALA A N 1
ATOM 639 C CA . ALA A 1 84 ? 8.851 2.139 2.550 1.00 85.56 84 ALA A CA 1
ATOM 640 C C . ALA A 1 84 ? 7.341 2.320 2.368 1.00 85.56 84 ALA A C 1
ATOM 642 O O . ALA A 1 84 ? 6.763 1.844 1.391 1.00 85.56 84 ALA A O 1
ATOM 643 N N . VAL A 1 85 ? 6.705 3.055 3.281 1.00 86.56 85 VAL A N 1
ATOM 644 C CA . VAL A 1 85 ? 5.276 3.374 3.191 1.00 86.56 85 VAL A CA 1
ATOM 645 C C . VAL A 1 85 ? 5.050 4.874 3.182 1.00 86.56 85 VAL A C 1
ATOM 647 O O . VAL A 1 85 ? 5.668 5.621 3.945 1.00 86.56 85 VAL A O 1
ATOM 650 N N . ARG A 1 86 ? 4.154 5.305 2.296 1.00 89.12 86 ARG A N 1
ATOM 651 C CA . ARG A 1 86 ? 3.685 6.685 2.197 1.00 89.12 86 ARG A CA 1
ATOM 652 C C . ARG A 1 86 ? 2.170 6.714 2.179 1.00 89.12 86 ARG A C 1
ATOM 654 O O . ARG A 1 86 ? 1.557 5.994 1.397 1.00 89.12 86 ARG A O 1
ATOM 661 N N . VAL A 1 87 ? 1.592 7.564 3.007 1.00 89.81 87 VAL A N 1
ATOM 662 C CA . VAL A 1 87 ? 0.157 7.803 3.077 1.00 89.81 87 VAL A CA 1
ATOM 663 C C . VAL A 1 87 ? -0.124 9.203 2.562 1.00 89.81 87 VAL A C 1
ATOM 665 O O . VAL A 1 87 ? 0.454 10.180 3.032 1.00 89.81 87 VAL A O 1
ATOM 668 N N . GLU A 1 88 ? -1.020 9.295 1.590 1.00 89.56 88 GLU A N 1
ATOM 669 C CA . GLU A 1 88 ? -1.497 10.557 1.033 1.00 89.56 88 GLU A CA 1
ATOM 670 C C . GLU A 1 88 ? -3.020 10.625 1.144 1.00 89.56 88 GLU A C 1
ATOM 672 O O . GLU A 1 88 ? -3.710 9.614 1.004 1.00 89.56 88 GLU A O 1
ATOM 677 N N . SER A 1 89 ? -3.565 11.821 1.368 1.00 86.44 89 SER A N 1
ATOM 678 C CA . SER A 1 89 ? -5.013 12.023 1.290 1.00 86.44 89 SER A CA 1
ATOM 679 C C . SER A 1 89 ? -5.484 11.881 -0.160 1.00 86.44 89 SER A C 1
ATOM 681 O O . SER A 1 89 ? -4.891 12.439 -1.082 1.00 86.44 89 SER A O 1
ATOM 683 N N . GLY A 1 90 ? -6.545 11.106 -0.368 1.00 81.81 90 GLY A N 1
ATOM 684 C CA . GLY A 1 90 ? -7.097 10.757 -1.676 1.00 81.81 90 GLY A CA 1
ATOM 685 C C . GLY A 1 90 ? -8.566 11.145 -1.830 1.00 81.81 90 GLY A C 1
ATOM 686 O O . GLY A 1 90 ? -9.319 10.417 -2.473 1.00 81.81 90 GLY A O 1
ATOM 687 N N . GLY A 1 91 ? -8.984 12.262 -1.229 1.00 83.94 91 GLY A N 1
ATOM 688 C CA . GLY A 1 91 ? -10.362 12.755 -1.274 1.00 83.94 91 GLY A CA 1
ATOM 689 C C . GLY A 1 91 ? -11.248 12.040 -0.257 1.00 83.94 91 GLY A C 1
ATOM 690 O O . GLY A 1 91 ? -11.336 12.464 0.888 1.00 83.94 91 GLY A O 1
ATOM 691 N N . THR A 1 92 ? -11.883 10.936 -0.654 1.00 85.06 92 THR A N 1
ATOM 692 C CA . THR A 1 92 ? -12.808 10.156 0.200 1.00 85.06 92 THR A CA 1
ATOM 693 C C . THR A 1 92 ? -12.101 9.147 1.114 1.00 85.06 92 THR A C 1
ATOM 695 O O . THR A 1 92 ? -12.730 8.243 1.667 1.00 85.06 92 THR A O 1
ATOM 698 N N . GLY A 1 93 ? -10.777 9.229 1.214 1.00 89.38 93 GLY A N 1
ATOM 699 C CA . GLY A 1 93 ? -9.942 8.213 1.834 1.00 89.38 93 GLY A CA 1
ATOM 700 C C . GLY A 1 93 ? -8.465 8.542 1.751 1.00 89.38 93 GLY A C 1
ATOM 701 O O . GLY A 1 93 ? -8.077 9.676 1.471 1.00 89.38 93 GLY A O 1
ATOM 702 N N . PHE A 1 94 ? -7.645 7.523 1.957 1.00 91.19 94 PHE A N 1
ATOM 703 C CA . PHE A 1 94 ? -6.197 7.609 2.011 1.00 91.19 94 PHE A CA 1
ATOM 704 C C . PHE A 1 94 ? -5.577 6.623 1.028 1.00 91.19 94 PHE A C 1
ATOM 706 O O . PHE A 1 94 ? -5.965 5.458 0.952 1.00 91.19 94 PHE A O 1
ATOM 713 N N . ARG A 1 95 ? -4.593 7.092 0.266 1.00 91.56 95 ARG A N 1
ATOM 714 C CA . ARG A 1 95 ? -3.761 6.262 -0.603 1.00 91.56 95 ARG A CA 1
ATOM 715 C C . ARG A 1 95 ? -2.522 5.858 0.168 1.00 91.56 95 ARG A C 1
ATOM 717 O O . ARG A 1 95 ? -1.683 6.696 0.485 1.00 91.56 95 ARG A O 1
ATOM 724 N N . VAL A 1 96 ? -2.414 4.572 0.453 1.00 90.19 96 VAL A N 1
ATOM 725 C CA . VAL A 1 96 ? -1.266 3.968 1.115 1.00 90.19 96 VAL A CA 1
ATOM 726 C C . VAL A 1 96 ? -0.399 3.322 0.045 1.00 90.19 96 VAL A C 1
ATOM 728 O O . VAL A 1 96 ? -0.745 2.285 -0.516 1.00 90.19 96 VAL A O 1
ATOM 731 N N . ARG A 1 97 ? 0.736 3.942 -0.263 1.00 91.81 97 ARG A N 1
ATOM 732 C CA . ARG A 1 97 ? 1.735 3.400 -1.183 1.00 91.81 97 ARG A CA 1
ATOM 733 C C . ARG A 1 97 ? 2.757 2.596 -0.409 1.00 91.81 97 ARG A C 1
ATOM 735 O O . ARG A 1 97 ? 3.419 3.126 0.481 1.00 91.81 97 ARG A O 1
ATOM 742 N N . ILE A 1 98 ? 2.905 1.341 -0.799 1.00 89.50 98 ILE A N 1
ATOM 743 C CA . ILE A 1 98 ? 3.912 0.412 -0.306 1.00 89.50 98 ILE A CA 1
ATOM 744 C C . ILE A 1 98 ? 4.957 0.286 -1.406 1.00 89.50 98 ILE A C 1
ATOM 746 O O . ILE A 1 98 ? 4.667 -0.210 -2.495 1.00 89.50 98 ILE A O 1
ATOM 750 N N . ILE A 1 99 ? 6.149 0.803 -1.137 1.00 90.31 99 ILE A N 1
ATOM 751 C CA . ILE A 1 99 ? 7.225 0.961 -2.110 1.00 90.31 99 ILE A CA 1
ATOM 752 C C . ILE A 1 99 ? 8.347 0.005 -1.732 1.00 90.31 99 ILE A C 1
ATOM 754 O O . ILE A 1 99 ? 8.953 0.153 -0.674 1.00 90.31 99 ILE A O 1
ATOM 758 N N . ALA A 1 100 ? 8.627 -0.958 -2.600 1.00 89.06 100 ALA A N 1
ATOM 759 C CA . ALA A 1 100 ? 9.741 -1.880 -2.467 1.00 89.06 100 ALA A CA 1
ATOM 760 C C . ALA A 1 100 ? 11.008 -1.332 -3.136 1.00 89.06 100 ALA A C 1
ATOM 762 O O . ALA A 1 100 ? 10.964 -0.483 -4.036 1.00 89.06 100 ALA A O 1
ATOM 763 N N . ARG A 1 101 ? 12.152 -1.853 -2.694 1.00 85.56 101 ARG A N 1
ATOM 764 C CA . ARG A 1 101 ? 13.476 -1.483 -3.199 1.00 85.56 101 ARG A CA 1
ATOM 765 C C . ARG A 1 101 ? 13.684 -1.874 -4.666 1.00 85.56 101 ARG A C 1
ATOM 767 O O . ARG A 1 101 ? 14.223 -1.083 -5.444 1.00 85.56 101 ARG A O 1
ATOM 774 N N . ASP A 1 102 ? 13.222 -3.059 -5.043 1.00 86.00 102 ASP A N 1
ATOM 775 C CA . ASP A 1 102 ? 13.389 -3.665 -6.365 1.00 86.00 102 ASP A CA 1
ATOM 776 C C . ASP A 1 102 ? 12.082 -4.289 -6.880 1.00 86.00 102 ASP A C 1
ATOM 778 O O . ASP A 1 102 ? 11.063 -4.311 -6.186 1.00 86.00 102 ASP A O 1
ATOM 782 N N . THR A 1 103 ? 12.106 -4.735 -8.137 1.00 86.94 103 THR A N 1
ATOM 783 C CA . THR A 1 103 ? 10.926 -5.258 -8.834 1.00 86.94 103 THR A CA 1
ATOM 784 C C . THR A 1 103 ? 10.438 -6.578 -8.238 1.00 86.94 103 THR A C 1
ATOM 786 O O . THR A 1 103 ? 9.231 -6.751 -8.101 1.00 86.94 103 THR A O 1
ATOM 789 N N . ASP A 1 104 ? 11.337 -7.474 -7.830 1.00 87.44 104 ASP A N 1
ATOM 790 C CA . ASP A 1 104 ? 10.965 -8.799 -7.319 1.00 87.44 104 ASP A CA 1
ATOM 791 C C . ASP A 1 104 ? 10.234 -8.654 -5.978 1.00 87.44 104 ASP A C 1
ATOM 793 O O . ASP A 1 104 ? 9.149 -9.199 -5.759 1.00 87.44 104 ASP A O 1
ATOM 797 N N . LYS A 1 105 ? 10.772 -7.805 -5.095 1.00 86.69 105 LYS A N 1
ATOM 798 C CA . LYS A 1 105 ? 10.109 -7.428 -3.843 1.00 86.69 105 LYS A CA 1
ATOM 799 C C . LYS A 1 105 ? 8.810 -6.655 -4.107 1.00 86.69 105 LYS A C 1
ATOM 801 O O . LYS A 1 105 ? 7.844 -6.820 -3.367 1.00 86.69 105 LYS A O 1
ATOM 806 N N . ALA A 1 106 ? 8.744 -5.835 -5.159 1.00 88.06 106 ALA A N 1
ATOM 807 C CA . ALA A 1 106 ? 7.530 -5.105 -5.528 1.00 88.06 106 ALA A CA 1
ATOM 808 C C . ALA A 1 106 ? 6.387 -6.030 -5.980 1.00 88.06 106 ALA A C 1
ATOM 810 O O . ALA A 1 106 ? 5.225 -5.769 -5.656 1.00 88.06 106 ALA A O 1
ATOM 811 N N . GLU A 1 107 ? 6.701 -7.100 -6.711 1.00 89.69 107 GLU A N 1
ATOM 812 C CA . GLU A 1 107 ? 5.731 -8.130 -7.089 1.00 89.69 107 GLU A CA 1
ATOM 813 C C . GLU A 1 107 ? 5.195 -8.861 -5.861 1.00 89.69 107 GLU A C 1
ATOM 815 O O . GLU A 1 107 ? 3.981 -9.046 -5.742 1.00 89.69 107 GLU A O 1
ATOM 820 N N . GLU A 1 108 ? 6.072 -9.187 -4.911 1.00 86.38 108 GLU A N 1
ATOM 821 C CA . GLU A 1 108 ? 5.679 -9.813 -3.650 1.00 86.38 108 GLU A CA 1
ATOM 822 C C . GLU A 1 108 ? 4.758 -8.906 -2.825 1.00 86.38 108 GLU A C 1
ATOM 824 O O . GLU A 1 108 ? 3.691 -9.336 -2.379 1.00 86.38 108 GLU A O 1
ATOM 829 N N . VAL A 1 109 ? 5.114 -7.623 -2.692 1.00 86.31 109 VAL A N 1
ATOM 830 C CA . VAL A 1 109 ? 4.268 -6.607 -2.047 1.00 86.31 109 VAL A CA 1
ATOM 831 C C . VAL A 1 109 ? 2.895 -6.550 -2.707 1.00 86.31 109 VAL A C 1
ATOM 833 O O . VAL A 1 109 ? 1.877 -6.560 -2.019 1.00 86.31 109 VAL A O 1
ATOM 836 N N . LEU A 1 110 ? 2.839 -6.516 -4.040 1.00 88.38 110 LEU A N 1
ATOM 837 C CA . LEU A 1 110 ? 1.577 -6.473 -4.773 1.00 88.38 110 LEU A CA 1
ATOM 838 C C . LEU A 1 110 ? 0.749 -7.744 -4.573 1.00 88.38 110 LEU A C 1
ATOM 840 O O . LEU A 1 110 ? -0.471 -7.659 -4.407 1.00 88.38 110 LEU A O 1
ATOM 844 N N . ARG A 1 111 ? 1.392 -8.915 -4.580 1.00 86.50 111 ARG A N 1
ATOM 845 C CA . ARG A 1 111 ? 0.742 -10.204 -4.335 1.00 86.50 111 ARG A CA 1
ATOM 846 C C . ARG A 1 111 ? 0.100 -10.226 -2.953 1.00 86.50 111 ARG A C 1
ATOM 848 O O . ARG A 1 111 ? -1.092 -10.506 -2.858 1.00 86.50 111 ARG A O 1
ATOM 855 N N . ARG A 1 112 ? 0.849 -9.862 -1.908 1.00 84.62 112 ARG A N 1
ATOM 856 C CA . ARG A 1 112 ? 0.349 -9.831 -0.527 1.00 84.62 112 ARG A CA 1
ATOM 857 C C . ARG A 1 112 ? -0.696 -8.739 -0.306 1.00 84.62 112 ARG A C 1
ATOM 859 O O . ARG A 1 112 ? -1.713 -8.992 0.327 1.00 84.62 112 ARG A O 1
ATOM 866 N N . ALA A 1 113 ? -0.513 -7.549 -0.880 1.00 84.50 113 ALA A N 1
ATOM 867 C CA . ALA A 1 113 ? -1.487 -6.463 -0.771 1.00 84.50 113 ALA A CA 1
ATOM 868 C C . ALA A 1 113 ? -2.853 -6.853 -1.356 1.00 84.50 113 ALA A C 1
ATOM 870 O O . ALA A 1 113 ? -3.888 -6.469 -0.818 1.00 84.50 113 ALA A O 1
ATOM 871 N N . ARG A 1 114 ? -2.886 -7.657 -2.427 1.00 85.12 114 ARG A N 1
ATOM 872 C CA . ARG A 1 114 ? -4.146 -8.165 -2.996 1.00 85.12 114 ARG A CA 1
ATOM 873 C C . ARG A 1 114 ? -4.907 -9.091 -2.040 1.00 85.12 114 ARG A C 1
ATOM 875 O O . ARG A 1 114 ? -6.134 -9.089 -2.090 1.00 85.12 114 ARG A O 1
ATOM 882 N N . LEU A 1 115 ? -4.211 -9.805 -1.150 1.00 81.12 115 LEU A N 1
ATOM 883 C CA . LEU A 1 115 ? -4.813 -10.646 -0.100 1.00 81.12 115 LEU A CA 1
ATOM 884 C C . LEU A 1 115 ? -5.456 -9.833 1.036 1.00 81.12 115 LEU A C 1
ATOM 886 O O . LEU A 1 115 ? -6.097 -10.392 1.923 1.00 81.12 115 LEU A O 1
ATOM 890 N N . LEU A 1 116 ? -5.291 -8.508 1.041 1.00 72.94 116 LEU A N 1
ATOM 891 C CA . LEU A 1 116 ? -5.978 -7.642 1.998 1.00 72.94 116 LEU A CA 1
ATOM 892 C C . LEU A 1 116 ? -7.433 -7.360 1.598 1.00 72.94 116 LEU A C 1
ATOM 894 O O . LEU A 1 116 ? -8.210 -6.900 2.426 1.00 72.94 116 LEU A O 1
ATOM 898 N N . ARG A 1 117 ? -7.797 -7.601 0.331 1.00 68.06 117 ARG A N 1
ATOM 899 C CA . ARG A 1 117 ? -9.163 -7.408 -0.183 1.00 68.06 117 ARG A CA 1
ATOM 900 C C . ARG A 1 117 ? -10.007 -8.693 -0.148 1.00 68.06 117 ARG A C 1
ATOM 902 O O . ARG A 1 117 ? -11.160 -8.646 -0.570 1.00 68.06 117 ARG A O 1
ATOM 909 N N . SER A 1 118 ? -9.423 -9.828 0.239 1.00 52.53 118 SER A N 1
ATOM 910 C CA . SER A 1 118 ? -10.113 -11.121 0.374 1.00 52.53 118 SER A CA 1
ATOM 911 C C . SER A 1 118 ? -10.622 -11.307 1.791 1.00 52.53 118 SER A C 1
ATOM 913 O O . SER A 1 118 ? -11.800 -11.688 1.926 1.0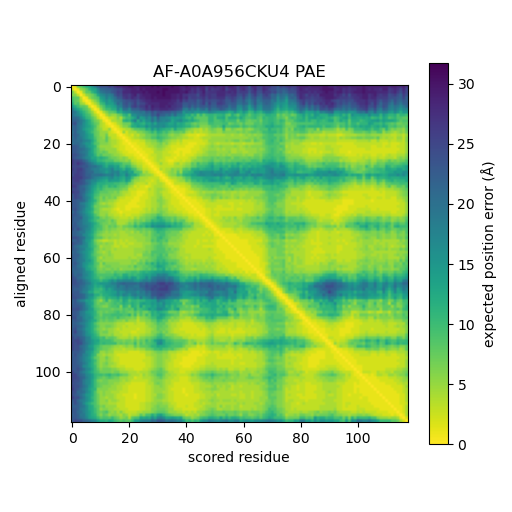0 52.53 118 SER A O 1
#